Protein AF-F9ZLK9-F1 (afdb_monomer_lite)

Structure (mmCIF, N/CA/C/O backbone):
data_AF-F9ZLK9-F1
#
_entry.id   AF-F9ZLK9-F1
#
loop_
_atom_site.group_PDB
_atom_site.id
_atom_site.type_symbol
_atom_site.label_atom_id
_atom_site.label_alt_id
_atom_site.label_comp_id
_atom_site.label_asym_id
_atom_site.label_entity_id
_atom_site.label_seq_id
_atom_site.pdbx_PDB_ins_code
_atom_site.Cartn_x
_atom_site.Cartn_y
_atom_site.Cartn_z
_atom_site.occupancy
_atom_site.B_iso_or_equiv
_atom_site.auth_seq_id
_atom_site.auth_comp_id
_atom_site.auth_asym_id
_atom_site.auth_atom_id
_atom_site.pdbx_PDB_model_num
ATOM 1 N N . MET A 1 1 ? 20.639 -7.901 40.598 1.00 41.00 1 MET A N 1
ATOM 2 C CA . MET A 1 1 ? 19.793 -6.908 39.894 1.00 41.00 1 MET A CA 1
ATOM 3 C C . MET A 1 1 ? 19.375 -7.493 38.551 1.00 41.00 1 MET A C 1
ATOM 5 O O . MET A 1 1 ? 20.207 -7.585 37.658 1.00 41.00 1 MET A O 1
ATOM 9 N N . GLN A 1 2 ? 18.136 -7.972 38.411 1.00 50.81 2 GLN A N 1
ATOM 10 C CA . GLN A 1 2 ? 17.629 -8.428 37.111 1.00 50.81 2 GLN A CA 1
ATOM 11 C C . GLN A 1 2 ? 17.274 -7.205 36.257 1.00 50.81 2 GLN A C 1
ATOM 13 O O . GLN A 1 2 ? 16.441 -6.392 36.651 1.00 50.81 2 GLN A O 1
ATOM 18 N N . LYS A 1 3 ? 17.913 -7.065 35.091 1.00 54.50 3 LYS A N 1
ATOM 19 C CA . LYS A 1 3 ? 17.485 -6.111 34.062 1.00 54.50 3 LYS A CA 1
ATOM 20 C C . LYS A 1 3 ? 16.171 -6.623 33.472 1.00 54.50 3 LYS A C 1
ATOM 22 O O . LYS A 1 3 ? 16.172 -7.587 32.711 1.00 54.50 3 LYS A O 1
ATOM 27 N N . SER A 1 4 ? 15.056 -5.991 33.818 1.00 54.16 4 SER A N 1
ATOM 28 C CA . SER A 1 4 ? 13.786 -6.215 33.135 1.00 54.16 4 SER A CA 1
ATOM 29 C C . SER A 1 4 ? 13.910 -5.721 31.690 1.00 54.16 4 SER A C 1
ATOM 31 O O . SER A 1 4 ? 14.032 -4.528 31.414 1.00 54.16 4 SER A O 1
ATOM 33 N N . SER A 1 5 ? 13.934 -6.659 30.745 1.00 64.69 5 SER A N 1
ATOM 34 C CA . SER A 1 5 ? 13.842 -6.349 29.319 1.00 64.69 5 SER A CA 1
ATOM 35 C C . SER A 1 5 ? 12.472 -5.723 29.043 1.00 64.69 5 SER A C 1
ATOM 37 O O . SER A 1 5 ? 11.440 -6.357 29.274 1.00 64.69 5 SER A O 1
ATOM 39 N N . LYS A 1 6 ? 12.443 -4.461 28.594 1.00 73.75 6 LYS A N 1
ATOM 40 C CA . LYS A 1 6 ? 11.200 -3.800 28.173 1.00 73.75 6 LYS A CA 1
ATOM 41 C C . LYS A 1 6 ? 10.663 -4.537 26.944 1.00 73.75 6 LYS A C 1
ATOM 43 O O . LYS A 1 6 ? 11.305 -4.545 25.894 1.00 73.75 6 LYS A O 1
ATOM 48 N N . LYS A 1 7 ? 9.498 -5.177 27.081 1.00 81.81 7 LYS A N 1
ATOM 49 C CA . LYS A 1 7 ? 8.821 -5.861 25.970 1.00 81.81 7 LYS A CA 1
ATOM 50 C C . LYS A 1 7 ? 8.508 -4.854 24.859 1.00 81.81 7 LYS A C 1
ATOM 52 O O . LYS A 1 7 ? 8.087 -3.734 25.140 1.00 81.81 7 LYS A O 1
ATOM 57 N N . LYS A 1 8 ? 8.729 -5.256 23.604 1.00 89.69 8 LYS A N 1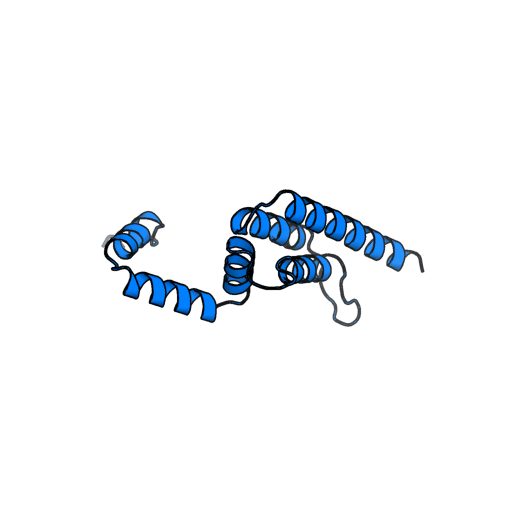
ATOM 58 C CA . LYS A 1 8 ? 8.382 -4.439 22.434 1.00 89.69 8 LYS A CA 1
ATOM 59 C C . LYS A 1 8 ? 6.856 -4.299 22.342 1.00 89.69 8 LYS A C 1
ATOM 61 O O . LYS A 1 8 ? 6.169 -5.289 22.604 1.00 89.69 8 LYS A O 1
ATOM 66 N N . PRO A 1 9 ? 6.336 -3.120 21.962 1.00 91.31 9 PRO A N 1
ATOM 67 C CA . PRO A 1 9 ? 4.903 -2.937 21.763 1.00 91.31 9 PRO A CA 1
ATOM 68 C C . PRO A 1 9 ? 4.388 -3.884 20.673 1.00 91.31 9 PRO A C 1
ATOM 70 O O . PRO A 1 9 ? 5.062 -4.106 19.664 1.00 91.31 9 PRO A O 1
ATOM 73 N N . THR A 1 10 ? 3.200 -4.451 20.884 1.00 94.69 10 THR A N 1
ATOM 74 C CA . THR A 1 10 ? 2.559 -5.390 19.952 1.00 94.69 10 THR A CA 1
ATOM 75 C C . THR A 1 10 ? 1.314 -4.786 19.300 1.00 94.69 10 THR A C 1
ATOM 77 O O . THR A 1 10 ? 0.765 -3.792 19.777 1.00 94.69 10 THR A O 1
ATOM 80 N N . TRP A 1 11 ? 0.814 -5.419 18.231 1.00 93.94 11 TRP A N 1
ATOM 81 C CA . TRP A 1 11 ? -0.478 -5.048 17.637 1.00 93.94 11 TRP A CA 1
ATOM 82 C C . TRP A 1 11 ? -1.622 -5.114 18.654 1.00 93.94 11 TRP A C 1
ATOM 84 O O . TRP A 1 11 ? -2.494 -4.253 18.649 1.00 93.94 11 TRP A O 1
ATOM 94 N N . THR A 1 12 ? -1.604 -6.096 19.560 1.00 95.44 12 THR A N 1
ATOM 95 C CA . THR A 1 12 ? -2.621 -6.228 20.609 1.00 95.44 12 THR A CA 1
ATOM 96 C C . THR A 1 12 ? -2.607 -5.035 21.560 1.00 95.44 12 THR A C 1
ATOM 98 O O . THR A 1 12 ? -3.675 -4.562 21.938 1.00 95.44 12 THR A O 1
ATOM 101 N N . ASP A 1 13 ? -1.427 -4.525 21.922 1.00 94.12 13 ASP A N 1
ATOM 102 C CA . ASP A 1 13 ? -1.316 -3.350 22.793 1.00 94.12 13 ASP A CA 1
ATOM 103 C C . ASP A 1 13 ? -1.863 -2.100 22.101 1.00 94.12 13 ASP A C 1
ATOM 105 O O . ASP A 1 13 ? -2.682 -1.389 22.677 1.00 94.12 13 ASP A O 1
ATOM 109 N N . LEU A 1 14 ? -1.495 -1.885 20.833 1.00 95.38 14 LEU A N 1
ATOM 110 C CA . LEU A 1 14 ? -2.021 -0.778 20.034 1.00 95.38 14 LEU A CA 1
ATOM 111 C C . LEU A 1 14 ? -3.540 -0.885 19.836 1.00 95.38 14 LEU A C 1
ATOM 113 O O . LEU A 1 14 ? -4.249 0.106 19.970 1.00 95.38 14 LEU A O 1
ATOM 117 N N . LYS A 1 15 ? -4.054 -2.088 19.557 1.00 96.00 15 LYS A N 1
ATOM 118 C CA . LYS A 1 15 ? -5.482 -2.327 19.324 1.00 96.00 15 LYS A CA 1
ATOM 119 C C . LYS A 1 15 ? -6.340 -1.931 20.526 1.00 96.00 15 LYS A C 1
ATOM 121 O O . LYS A 1 15 ? -7.438 -1.434 20.308 1.00 96.00 15 LYS A O 1
ATOM 126 N N . ARG A 1 16 ? -5.857 -2.127 21.763 1.00 95.75 16 ARG A N 1
ATOM 127 C CA . ARG A 1 16 ? -6.574 -1.664 22.967 1.00 95.75 16 ARG A CA 1
ATOM 128 C C . ARG A 1 16 ? -6.748 -0.146 22.938 1.00 95.75 16 ARG A C 1
ATOM 130 O O . ARG A 1 16 ? -7.873 0.319 23.001 1.00 95.75 16 ARG A O 1
ATOM 137 N N . HIS A 1 17 ? -5.667 0.599 22.705 1.00 94.50 17 HIS A N 1
ATOM 138 C CA . HIS A 1 17 ? -5.732 2.060 22.605 1.00 94.50 17 HIS A CA 1
ATOM 139 C C . HIS A 1 17 ? -6.630 2.547 21.463 1.00 94.50 17 HIS A C 1
ATOM 141 O O . HIS A 1 17 ? -7.342 3.528 21.627 1.00 94.50 17 HIS A O 1
ATOM 147 N N . LEU A 1 18 ? -6.614 1.869 20.310 1.00 95.94 18 LEU A N 1
ATOM 148 C CA . LEU A 1 18 ? -7.479 2.225 19.181 1.00 95.94 18 LEU A CA 1
ATOM 149 C C . LEU A 1 18 ? -8.964 1.954 19.459 1.00 95.94 18 LEU A C 1
ATOM 151 O O . LEU A 1 18 ? -9.806 2.662 18.918 1.00 95.94 18 LEU A O 1
ATOM 155 N N . ALA A 1 19 ? -9.284 0.937 20.264 1.00 95.94 19 ALA A N 1
ATOM 156 C CA . ALA A 1 19 ? -10.662 0.584 20.606 1.00 95.94 19 ALA A CA 1
ATOM 157 C C . ALA A 1 19 ? -11.323 1.597 21.555 1.00 95.94 19 ALA A C 1
ATOM 159 O O . ALA A 1 19 ? -12.547 1.686 21.570 1.00 95.94 19 ALA A O 1
ATOM 160 N N . ASP A 1 20 ? -10.522 2.355 22.306 1.00 95.25 20 ASP A N 1
ATOM 161 C CA . ASP A 1 20 ? -11.000 3.383 23.236 1.00 95.25 20 ASP A CA 1
ATOM 162 C C . ASP A 1 20 ? -11.288 4.732 22.544 1.00 95.25 20 ASP A C 1
ATOM 164 O O . ASP A 1 20 ? -11.863 5.631 23.158 1.00 95.25 20 ASP A O 1
ATOM 168 N N . LEU A 1 21 ? -10.878 4.904 21.279 1.00 96.50 21 LEU A N 1
ATOM 169 C CA . LEU A 1 21 ? -11.099 6.141 20.527 1.00 96.50 21 LEU A CA 1
ATOM 170 C C . LEU A 1 21 ? -12.544 6.243 20.033 1.00 96.50 21 LEU A C 1
ATOM 172 O O . LEU A 1 21 ? -13.111 5.288 19.501 1.00 96.50 21 LEU A O 1
ATOM 176 N N . ASP A 1 22 ? -13.107 7.445 20.125 1.00 96.19 22 ASP A N 1
ATOM 177 C CA . ASP A 1 22 ? -14.362 7.773 19.462 1.00 96.19 22 ASP A CA 1
ATOM 178 C C . ASP A 1 22 ? -14.169 7.982 17.947 1.00 96.19 22 ASP A C 1
ATOM 180 O O . ASP A 1 22 ? -13.050 8.066 17.425 1.00 96.19 22 ASP A O 1
ATOM 184 N N . GLY A 1 23 ? -15.283 8.048 17.213 1.00 97.31 23 GLY A N 1
ATOM 185 C CA . GLY A 1 23 ? -15.273 8.202 15.754 1.00 97.31 23 GLY A CA 1
ATOM 186 C C . GLY A 1 23 ? -14.438 9.397 15.263 1.00 97.31 23 GLY A C 1
ATOM 187 O O . GLY A 1 23 ? -13.577 9.202 14.401 1.00 97.31 23 GLY A O 1
ATOM 188 N N . PRO A 1 24 ? -14.637 10.616 15.805 1.00 98.19 24 PRO A N 1
ATOM 189 C CA . PRO A 1 24 ? -13.844 11.786 15.434 1.00 98.19 24 PRO A CA 1
ATOM 190 C C . PRO A 1 24 ? -12.344 11.631 15.709 1.00 98.19 24 PRO A C 1
ATOM 192 O O . PRO A 1 24 ? -11.536 11.964 14.840 1.00 98.19 24 PRO A O 1
ATOM 195 N N . SER A 1 25 ? -11.952 11.088 16.867 1.00 97.12 25 SER A N 1
ATOM 196 C CA . SER A 1 25 ? -10.532 10.890 17.192 1.00 97.12 25 SER A CA 1
ATOM 197 C C . SER A 1 25 ? -9.881 9.858 16.277 1.00 97.12 25 SER A C 1
ATOM 199 O O . SER A 1 25 ? -8.744 10.043 15.837 1.00 97.12 25 SER A O 1
ATOM 201 N N . LEU A 1 26 ? -10.605 8.787 15.936 1.00 97.56 26 LEU A N 1
ATOM 202 C CA . LEU A 1 26 ? -10.121 7.787 14.989 1.00 97.56 26 LEU A CA 1
ATOM 203 C C . LEU A 1 26 ? -9.967 8.374 13.578 1.00 97.56 26 LEU A C 1
ATOM 205 O O . LEU A 1 26 ? -8.969 8.101 12.909 1.00 97.56 26 LEU A O 1
ATOM 209 N N . LEU A 1 27 ? -10.906 9.216 13.136 1.00 97.88 27 LEU A N 1
ATOM 210 C CA . LEU A 1 27 ? -10.810 9.903 11.848 1.00 97.88 27 LEU A CA 1
ATOM 211 C C . LEU A 1 27 ? -9.611 10.861 11.805 1.00 97.88 27 LEU A C 1
ATOM 213 O O . LEU A 1 27 ? -8.850 10.837 10.838 1.00 97.88 27 LEU A O 1
ATOM 217 N N . ALA A 1 28 ? -9.393 11.642 12.866 1.00 97.81 28 ALA A N 1
ATOM 218 C CA . ALA A 1 28 ? -8.232 12.522 12.985 1.00 97.81 28 ALA A CA 1
ATOM 219 C C . ALA A 1 28 ? -6.911 11.731 12.953 1.00 97.81 28 ALA A C 1
ATOM 221 O O . ALA A 1 28 ? -5.952 12.137 12.295 1.00 97.81 28 ALA A O 1
ATOM 222 N N . LEU A 1 29 ? -6.858 10.560 13.599 1.00 97.94 29 LEU A N 1
ATOM 223 C CA . LEU A 1 29 ? -5.696 9.673 13.528 1.00 97.94 29 LEU A CA 1
ATOM 224 C C . LEU A 1 29 ? -5.454 9.161 12.100 1.00 97.94 29 LEU A C 1
ATOM 226 O O . LEU A 1 29 ? -4.318 9.195 11.629 1.00 97.94 29 LEU A O 1
ATOM 230 N N . ILE A 1 30 ? -6.500 8.720 11.395 1.00 97.44 30 ILE A N 1
ATOM 231 C CA . ILE A 1 30 ? -6.392 8.278 9.995 1.00 97.44 30 ILE A CA 1
ATOM 232 C C . ILE A 1 30 ? -5.910 9.428 9.102 1.00 97.44 30 ILE A C 1
ATOM 234 O O . ILE A 1 30 ? -5.039 9.212 8.260 1.00 97.44 30 ILE A O 1
ATOM 238 N N . GLN A 1 31 ? -6.404 10.650 9.312 1.00 98.00 31 GLN A N 1
ATOM 239 C CA . GLN A 1 31 ? -5.947 11.840 8.590 1.00 98.00 31 GLN A CA 1
ATOM 240 C C . GLN A 1 31 ? -4.460 12.126 8.841 1.00 98.00 31 GLN A C 1
ATOM 242 O O . GLN A 1 31 ? -3.713 12.379 7.896 1.00 98.00 31 GLN A O 1
ATOM 247 N N . ASN A 1 32 ? -4.005 12.032 10.091 1.00 98.00 32 ASN A N 1
ATOM 248 C CA . ASN A 1 32 ? -2.590 12.193 10.425 1.00 98.00 32 ASN A CA 1
ATOM 249 C C . ASN A 1 32 ? -1.726 11.114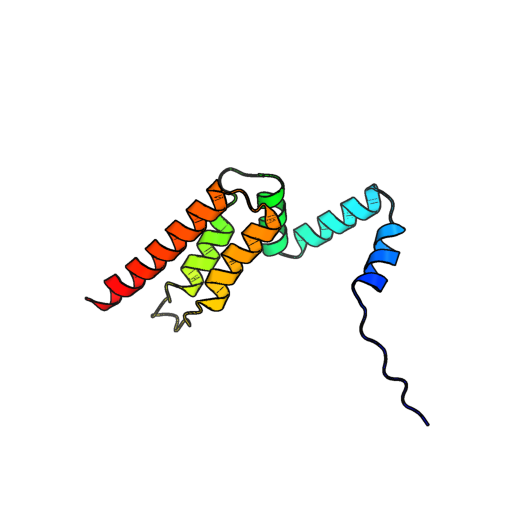 9.753 1.00 98.00 32 ASN A C 1
ATOM 251 O O . ASN A 1 32 ? -0.669 11.424 9.206 1.00 98.00 32 ASN A O 1
ATOM 255 N N . LEU A 1 33 ? -2.186 9.857 9.724 1.00 97.81 33 LEU A N 1
ATOM 256 C CA . LEU A 1 33 ? -1.496 8.772 9.018 1.00 97.81 33 LEU A CA 1
ATOM 257 C C . LEU A 1 33 ? -1.471 8.991 7.499 1.00 97.81 33 LEU A C 1
ATOM 259 O O . LEU A 1 33 ? -0.446 8.725 6.871 1.00 97.81 33 LEU A O 1
ATOM 263 N N . TYR A 1 34 ? -2.557 9.497 6.912 1.00 97.50 34 TYR A N 1
ATOM 264 C CA . TYR A 1 34 ? -2.627 9.877 5.499 1.00 97.50 34 TYR A CA 1
ATOM 265 C C . TYR A 1 34 ? -1.612 10.981 5.161 1.00 97.50 34 TYR A C 1
ATOM 267 O O . TYR A 1 34 ? -0.887 10.888 4.170 1.00 97.50 34 TYR A O 1
ATOM 275 N N . ALA A 1 35 ? -1.504 12.007 6.007 1.00 97.38 35 ALA A N 1
ATOM 276 C CA . ALA A 1 35 ? -0.547 13.095 5.816 1.00 97.38 35 ALA A CA 1
ATOM 277 C C . ALA A 1 35 ? 0.916 12.647 6.003 1.00 97.38 35 ALA A C 1
ATOM 279 O O . ALA A 1 35 ? 1.815 13.206 5.379 1.00 97.38 35 ALA A O 1
ATOM 280 N N . ALA A 1 36 ? 1.162 11.628 6.829 1.00 97.75 36 ALA A N 1
ATOM 281 C CA . ALA A 1 36 ? 2.509 11.200 7.196 1.00 97.75 36 ALA A CA 1
ATOM 282 C C . ALA A 1 36 ? 3.278 10.446 6.093 1.00 97.75 36 ALA A C 1
ATOM 284 O O . ALA A 1 36 ? 4.504 10.375 6.164 1.00 97.75 36 ALA A O 1
ATOM 285 N N . SER A 1 37 ? 2.606 9.840 5.105 1.00 96.12 37 SER A N 1
ATOM 286 C CA . SER A 1 37 ? 3.288 9.032 4.081 1.00 96.12 37 SER A CA 1
ATOM 287 C C . SER A 1 37 ? 2.514 8.932 2.771 1.00 96.12 37 SER A C 1
ATOM 289 O O . SER A 1 37 ? 1.327 8.613 2.772 1.00 96.12 37 SER A O 1
ATOM 291 N N . LYS A 1 38 ? 3.221 9.077 1.641 1.00 93.69 38 LYS A N 1
ATOM 292 C CA . LYS A 1 38 ? 2.671 8.823 0.298 1.00 93.69 38 LYS A CA 1
ATOM 293 C C . LYS A 1 38 ? 2.173 7.385 0.131 1.00 93.69 38 LYS A C 1
ATOM 295 O O . LYS A 1 38 ? 1.171 7.175 -0.542 1.00 93.69 38 LYS A O 1
ATOM 300 N N . ASP A 1 39 ? 2.804 6.417 0.793 1.00 92.62 39 ASP A N 1
ATOM 301 C CA . ASP A 1 39 ? 2.370 5.016 0.745 1.00 92.62 39 ASP A CA 1
ATOM 302 C C . ASP A 1 39 ? 0.999 4.838 1.414 1.00 92.62 39 ASP A C 1
ATOM 304 O O . ASP A 1 39 ? 0.160 4.079 0.929 1.00 92.62 39 ASP A O 1
ATOM 308 N N . ASN A 1 40 ? 0.737 5.577 2.500 1.00 96.31 40 ASN A N 1
ATOM 309 C CA . ASN A 1 40 ? -0.569 5.569 3.160 1.00 96.31 40 ASN A CA 1
ATOM 310 C C . ASN A 1 40 ? -1.634 6.234 2.280 1.00 96.31 40 ASN A C 1
ATOM 312 O O . ASN A 1 40 ? -2.764 5.750 2.231 1.00 96.31 40 ASN A O 1
ATOM 316 N N . GLN A 1 41 ? -1.274 7.306 1.563 1.00 95.81 41 GLN A N 1
ATOM 317 C CA . GLN A 1 41 ? -2.168 7.945 0.593 1.00 95.81 41 GLN A CA 1
ATOM 318 C C . GLN A 1 41 ? -2.533 6.971 -0.523 1.00 95.81 41 GLN A C 1
ATOM 320 O O . GLN A 1 41 ? -3.714 6.704 -0.714 1.00 95.81 41 GLN A O 1
ATOM 325 N N . ALA A 1 42 ? -1.536 6.360 -1.170 1.00 95.25 42 ALA A N 1
ATOM 326 C CA . ALA A 1 42 ? -1.746 5.374 -2.228 1.00 95.25 42 ALA A CA 1
ATOM 327 C C . ALA A 1 42 ? -2.606 4.194 -1.747 1.00 95.25 42 ALA A C 1
ATOM 329 O O . ALA A 1 42 ? -3.549 3.794 -2.428 1.00 95.25 42 ALA A O 1
ATOM 330 N N . PHE A 1 43 ? -2.344 3.682 -0.538 1.00 96.25 43 PHE A N 1
ATOM 331 C CA . PHE A 1 43 ? -3.144 2.615 0.063 1.00 96.25 43 PHE A CA 1
ATOM 332 C C . PHE A 1 43 ? -4.614 3.015 0.234 1.00 96.25 43 PHE A C 1
ATOM 334 O O . PHE A 1 43 ? -5.507 2.252 -0.137 1.00 96.25 43 PHE A O 1
ATOM 341 N N . LEU A 1 44 ? -4.879 4.193 0.806 1.00 96.50 44 LEU A N 1
ATOM 342 C CA . LEU A 1 44 ? -6.240 4.663 1.065 1.00 96.50 44 LEU A CA 1
ATOM 343 C C . LEU A 1 44 ? -6.966 5.037 -0.234 1.00 96.50 44 LEU A C 1
ATOM 345 O O . LEU A 1 44 ? -8.129 4.672 -0.398 1.00 96.50 44 LEU A O 1
ATOM 349 N N . HIS A 1 45 ? -6.281 5.683 -1.180 1.00 96.38 45 HIS A N 1
ATOM 350 C CA . HIS A 1 45 ? -6.814 5.985 -2.510 1.00 96.38 45 HIS A CA 1
ATOM 351 C C . HIS A 1 45 ? -7.205 4.709 -3.252 1.00 96.38 45 HIS A C 1
ATOM 353 O O . HIS A 1 45 ? -8.335 4.606 -3.716 1.00 96.38 45 HIS A O 1
ATOM 359 N N . ALA A 1 46 ? -6.343 3.690 -3.270 1.00 96.19 46 ALA A N 1
ATOM 360 C CA . ALA A 1 46 ? -6.670 2.403 -3.877 1.00 96.19 46 ALA A CA 1
ATOM 361 C C . ALA A 1 46 ? -7.826 1.694 -3.158 1.00 96.19 46 ALA A C 1
ATOM 363 O O . ALA A 1 46 ? -8.764 1.235 -3.813 1.00 96.19 46 ALA A O 1
ATOM 364 N N . ARG A 1 47 ? -7.798 1.630 -1.817 1.00 96.00 47 ARG A N 1
ATOM 365 C CA . ARG A 1 47 ? -8.845 0.986 -1.001 1.00 96.00 47 ARG A CA 1
ATOM 366 C C . ARG A 1 47 ? -10.232 1.544 -1.308 1.00 96.00 47 ARG A C 1
ATOM 368 O O . ARG A 1 47 ? -11.183 0.769 -1.412 1.00 96.00 47 ARG A O 1
ATOM 375 N N . PHE A 1 48 ? -10.340 2.863 -1.441 1.00 95.19 48 PHE A N 1
ATOM 376 C CA . PHE A 1 48 ? -11.611 3.560 -1.637 1.00 95.19 48 PHE A CA 1
ATOM 377 C C . PHE A 1 48 ? -11.868 3.992 -3.087 1.00 95.19 48 PHE A C 1
ATOM 379 O O . PHE A 1 48 ? -12.875 4.643 -3.338 1.00 95.19 48 PHE A O 1
ATOM 386 N N . ALA A 1 49 ? -11.010 3.592 -4.034 1.00 93.19 49 ALA A N 1
ATOM 387 C CA . ALA A 1 49 ? -11.078 3.988 -5.443 1.00 93.19 49 ALA A CA 1
ATOM 388 C C . ALA A 1 49 ? -11.189 5.517 -5.634 1.00 93.19 49 ALA A C 1
ATOM 390 O O . ALA A 1 49 ? -12.073 6.005 -6.333 1.00 93.19 49 ALA A O 1
ATOM 391 N N . LEU A 1 50 ? -10.310 6.270 -4.966 1.00 93.19 50 LEU A N 1
ATOM 392 C CA . LEU A 1 50 ? -10.260 7.732 -5.036 1.00 93.19 50 LEU A CA 1
ATOM 393 C C . LEU A 1 50 ? -9.221 8.180 -6.068 1.00 93.19 50 LEU A C 1
ATOM 395 O O . LEU A 1 50 ? -8.037 7.898 -5.900 1.00 93.19 50 LEU A O 1
ATOM 399 N N . GLY A 1 51 ? -9.660 8.931 -7.078 1.00 87.00 51 GLY A N 1
ATOM 400 C CA . GLY A 1 51 ? -8.813 9.432 -8.164 1.00 87.00 51 GLY A CA 1
ATOM 401 C C . GLY A 1 51 ? -9.008 8.671 -9.475 1.00 87.00 51 GLY A C 1
ATOM 402 O O . GLY A 1 51 ? -9.684 7.645 -9.516 1.00 87.00 51 GLY A O 1
ATOM 403 N N . GLU A 1 52 ? -8.437 9.210 -10.550 1.00 85.56 52 GLU A N 1
ATOM 404 C CA . GLU A 1 52 ? -8.590 8.666 -11.907 1.00 85.56 52 GLU A CA 1
ATOM 405 C C . GLU A 1 52 ? -7.733 7.413 -12.132 1.00 85.56 52 GLU A C 1
ATOM 407 O O . GLU A 1 52 ? -8.225 6.434 -12.688 1.00 85.56 52 GLU A O 1
ATOM 412 N N . ASP A 1 53 ? -6.490 7.404 -11.634 1.00 91.50 53 ASP A N 1
ATOM 413 C CA . ASP A 1 53 ? -5.603 6.237 -11.685 1.00 91.50 53 ASP A CA 1
ATOM 414 C C . ASP A 1 53 ? -5.030 5.905 -10.299 1.00 91.50 53 ASP A C 1
ATOM 416 O O . ASP A 1 53 ? -4.037 6.467 -9.833 1.00 91.50 53 ASP A O 1
ATOM 420 N N . VAL A 1 54 ? -5.672 4.950 -9.627 1.00 94.00 54 VAL A N 1
ATOM 421 C CA . VAL A 1 54 ? -5.233 4.449 -8.315 1.00 94.00 54 VAL A CA 1
ATOM 422 C C . VAL A 1 54 ? -4.072 3.450 -8.395 1.00 94.00 54 VAL A C 1
ATOM 424 O O . VAL A 1 54 ? -3.530 3.059 -7.359 1.00 94.00 54 VAL A O 1
ATOM 427 N N . LEU A 1 55 ? -3.706 2.992 -9.597 1.00 96.25 55 LEU A N 1
ATOM 428 C CA . LEU A 1 55 ? -2.630 2.026 -9.824 1.00 96.25 55 LEU A CA 1
ATOM 429 C C . LEU A 1 55 ? -1.294 2.713 -10.092 1.00 96.25 55 LEU A C 1
ATOM 431 O O . LEU A 1 55 ? -0.250 2.126 -9.802 1.00 96.25 55 LEU A O 1
ATOM 435 N N . GLU A 1 56 ? -1.319 3.951 -10.580 1.00 96.06 56 GLU A N 1
ATOM 436 C CA . GLU A 1 56 ? -0.132 4.716 -10.959 1.00 96.06 56 GLU A CA 1
ATOM 437 C C . GLU A 1 56 ? 0.970 4.770 -9.881 1.00 96.06 56 GLU A C 1
ATOM 439 O O . GLU A 1 56 ? 2.136 4.507 -10.202 1.00 96.06 56 GLU A O 1
ATOM 444 N N . PRO A 1 57 ? 0.669 4.978 -8.579 1.00 95.94 57 PRO A N 1
ATOM 445 C CA . PRO A 1 57 ? 1.704 4.938 -7.545 1.00 95.94 57 PRO A CA 1
ATOM 446 C C . PRO A 1 57 ? 2.416 3.579 -7.460 1.00 95.94 57 PRO A C 1
ATOM 448 O O . PRO A 1 57 ? 3.623 3.511 -7.223 1.00 95.94 57 PRO A O 1
ATOM 451 N N . TYR A 1 58 ? 1.689 2.483 -7.685 1.00 96.69 58 TYR A N 1
ATOM 452 C CA . TYR A 1 58 ? 2.245 1.131 -7.666 1.00 96.69 58 TYR A CA 1
ATOM 453 C C . TYR A 1 58 ? 3.040 0.833 -8.939 1.00 96.69 58 TYR A C 1
ATOM 455 O O . TYR A 1 58 ? 4.137 0.277 -8.840 1.00 96.69 58 TYR A O 1
ATOM 463 N N . LYS A 1 59 ? 2.541 1.250 -10.112 1.00 96.81 59 LYS A N 1
ATOM 464 C CA . LYS A 1 59 ? 3.263 1.169 -11.394 1.00 96.81 59 LYS A CA 1
ATOM 465 C C . LYS A 1 59 ? 4.590 1.925 -11.327 1.00 96.81 59 LYS A C 1
ATOM 467 O O . LYS A 1 59 ? 5.628 1.364 -11.666 1.00 96.81 59 LYS A O 1
ATOM 472 N N . THR A 1 60 ? 4.594 3.130 -10.756 1.00 94.94 60 THR A N 1
ATOM 473 C CA . THR A 1 60 ? 5.815 3.920 -10.530 1.00 94.94 60 THR A CA 1
ATOM 474 C C . THR A 1 60 ? 6.850 3.154 -9.697 1.00 94.94 60 THR A C 1
ATOM 476 O O . THR A 1 60 ? 8.028 3.113 -10.058 1.00 94.94 60 THR A O 1
ATOM 479 N N . ILE A 1 61 ? 6.438 2.506 -8.597 1.00 94.06 61 ILE A N 1
ATOM 480 C CA . ILE A 1 61 ? 7.346 1.702 -7.758 1.00 94.06 61 ILE A CA 1
ATOM 481 C C . ILE A 1 61 ? 7.865 0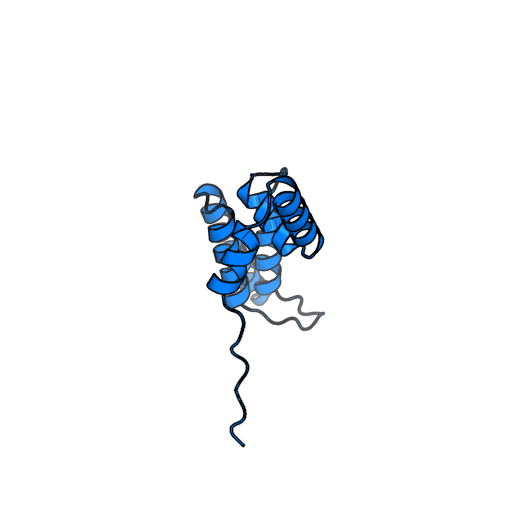.481 -8.527 1.00 94.06 61 ILE A C 1
ATOM 483 O O . ILE A 1 61 ? 9.053 0.168 -8.435 1.00 94.06 61 ILE A O 1
ATOM 487 N N . ILE A 1 62 ? 7.005 -0.204 -9.284 1.00 94.75 62 ILE A N 1
ATOM 488 C CA . ILE A 1 62 ? 7.401 -1.348 -10.115 1.00 94.75 62 ILE A CA 1
ATOM 489 C C . ILE A 1 62 ? 8.461 -0.918 -11.128 1.00 94.75 62 ILE A C 1
ATOM 491 O O . ILE A 1 62 ? 9.563 -1.465 -11.114 1.00 94.75 62 ILE A O 1
ATOM 495 N N . HIS A 1 63 ? 8.159 0.096 -11.941 1.00 92.50 63 HIS A N 1
ATOM 496 C CA . HIS A 1 63 ? 9.062 0.609 -12.965 1.00 92.50 63 HIS A CA 1
ATOM 497 C C . HIS A 1 63 ? 10.404 1.013 -12.354 1.00 92.50 63 HIS A C 1
ATOM 499 O O . HIS A 1 63 ? 11.455 0.595 -12.821 1.00 92.50 63 HIS A O 1
ATOM 505 N N . ARG A 1 64 ? 10.375 1.746 -11.236 1.00 91.25 64 ARG A N 1
ATOM 506 C CA . ARG A 1 64 ? 11.575 2.195 -10.526 1.00 91.25 64 ARG A CA 1
ATOM 507 C C . ARG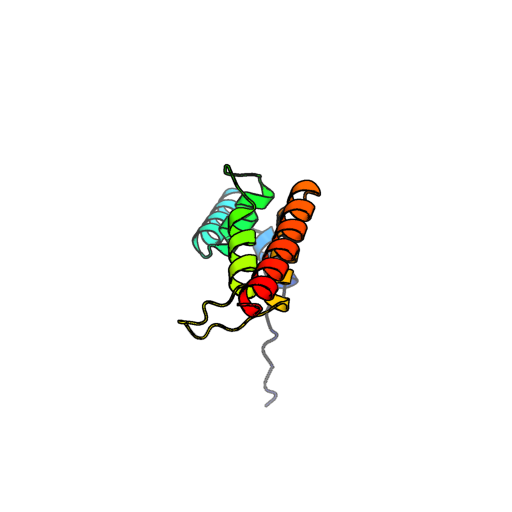 A 1 64 ? 12.530 1.064 -10.136 1.00 91.25 64 ARG A C 1
ATOM 509 O O . ARG A 1 64 ? 13.739 1.269 -10.132 1.00 91.25 64 ARG A O 1
ATOM 516 N N . TRP A 1 65 ? 12.000 -0.082 -9.717 1.00 91.75 65 TRP A N 1
ATOM 517 C CA . TRP A 1 65 ? 12.814 -1.198 -9.230 1.00 91.75 65 TRP A CA 1
ATOM 518 C C . TRP A 1 65 ? 13.121 -2.246 -10.299 1.00 91.75 65 TRP A C 1
ATOM 520 O O . TRP A 1 65 ? 13.926 -3.138 -10.030 1.00 91.75 65 TRP A O 1
ATOM 530 N N . VAL A 1 66 ? 12.492 -2.162 -11.473 1.00 88.88 66 VAL A N 1
ATOM 531 C CA . VAL A 1 66 ? 12.745 -3.048 -12.618 1.00 88.88 66 VAL A CA 1
ATOM 532 C C . VAL A 1 66 ? 13.636 -2.368 -13.658 1.00 88.88 66 VAL A C 1
ATOM 534 O O . VAL A 1 66 ? 14.557 -3.007 -14.150 1.00 88.88 66 VAL A O 1
ATOM 537 N N . CYS A 1 67 ? 13.419 -1.084 -13.937 1.00 81.75 67 CYS A N 1
ATOM 538 C CA . CYS A 1 67 ? 14.174 -0.294 -14.904 1.00 81.75 67 CYS A CA 1
ATOM 539 C C . CYS A 1 67 ? 15.166 0.620 -14.162 1.00 81.75 67 CYS A C 1
ATOM 541 O O . CYS A 1 67 ? 14.758 1.669 -13.648 1.00 81.75 67 CYS A O 1
ATOM 543 N N . PRO A 1 68 ? 16.453 0.247 -14.056 1.00 75.75 68 PRO A N 1
ATOM 544 C CA . PRO A 1 68 ? 17.435 1.082 -13.386 1.00 75.75 68 PRO A CA 1
ATOM 545 C C . PRO A 1 68 ? 17.778 2.288 -14.262 1.00 75.75 68 PRO A C 1
ATOM 547 O O . PRO A 1 68 ? 18.032 2.164 -15.459 1.00 75.75 68 PRO A O 1
ATOM 550 N N . ASP A 1 69 ? 17.858 3.467 -13.656 1.00 75.38 69 ASP A N 1
ATOM 551 C CA . ASP A 1 69 ? 18.541 4.591 -14.290 1.00 75.38 69 ASP A CA 1
ATOM 552 C C . ASP A 1 69 ? 20.054 4.354 -14.165 1.00 75.38 69 ASP A C 1
ATOM 554 O O . ASP A 1 69 ? 20.648 4.563 -13.098 1.00 75.38 69 ASP A O 1
ATOM 558 N N . VAL A 1 70 ? 20.652 3.863 -15.254 1.00 66.69 70 VAL A N 1
ATOM 559 C CA . VAL A 1 70 ? 22.076 3.501 -15.345 1.00 66.69 70 VAL A CA 1
ATOM 560 C C . VAL A 1 70 ? 22.970 4.709 -15.050 1.00 66.69 70 VAL A C 1
ATOM 562 O O . VAL A 1 70 ? 23.984 4.575 -14.369 1.00 66.69 70 VAL A O 1
ATOM 565 N N . LEU A 1 71 ? 22.552 5.912 -15.459 1.00 65.19 71 LEU A N 1
ATOM 566 C CA . LEU A 1 71 ? 23.293 7.155 -15.215 1.00 65.19 71 LEU A CA 1
ATOM 567 C C . LEU A 1 71 ? 23.301 7.546 -13.734 1.00 65.19 71 LEU A C 1
ATOM 569 O O . LEU A 1 71 ? 24.190 8.264 -13.280 1.00 65.19 71 LEU A O 1
ATOM 573 N N . ARG A 1 72 ? 22.317 7.070 -12.966 1.00 72.69 72 ARG A N 1
ATOM 574 C CA . ARG A 1 72 ? 22.199 7.313 -11.522 1.00 72.69 72 ARG A CA 1
ATOM 575 C C . ARG A 1 72 ? 22.620 6.115 -10.668 1.00 72.69 72 ARG A C 1
ATOM 577 O O . ARG A 1 72 ? 22.326 6.124 -9.472 1.00 72.69 72 ARG A O 1
ATOM 584 N N . ASN A 1 73 ? 23.278 5.111 -11.258 1.00 73.38 73 ASN A N 1
ATOM 585 C CA . ASN A 1 73 ? 23.810 3.922 -10.583 1.00 73.38 73 ASN A CA 1
ATOM 586 C C . ASN A 1 73 ? 22.781 3.238 -9.660 1.00 73.38 73 ASN A C 1
ATOM 588 O O . ASN A 1 73 ? 23.042 2.979 -8.483 1.00 73.38 73 ASN A O 1
ATOM 592 N N . GLN A 1 74 ? 21.567 3.036 -10.174 1.00 80.25 74 GLN A N 1
ATOM 593 C CA . GLN A 1 74 ? 20.452 2.507 -9.392 1.00 80.25 74 GLN A CA 1
ATOM 594 C C . GLN A 1 74 ? 20.384 0.989 -9.433 1.00 80.25 74 GLN A C 1
ATOM 596 O O . GLN A 1 74 ? 20.459 0.386 -10.500 1.00 80.25 74 GLN A O 1
ATOM 601 N N . ASP A 1 75 ? 20.142 0.389 -8.269 1.00 82.56 75 ASP A N 1
ATOM 602 C CA . ASP A 1 75 ? 19.962 -1.052 -8.156 1.00 82.56 75 ASP A CA 1
ATOM 603 C C . ASP A 1 75 ? 18.581 -1.506 -8.643 1.00 82.56 75 ASP A C 1
ATOM 605 O O . ASP A 1 75 ? 17.549 -0.898 -8.337 1.00 82.56 75 ASP A O 1
ATOM 609 N N . ILE A 1 76 ? 18.561 -2.666 -9.297 1.00 86.81 76 ILE A N 1
ATOM 610 C CA . ILE A 1 76 ? 17.343 -3.424 -9.588 1.00 86.81 76 ILE A CA 1
ATOM 611 C C . ILE A 1 76 ? 16.931 -4.210 -8.336 1.00 86.81 76 ILE A C 1
ATOM 613 O O . ILE A 1 76 ? 17.758 -4.817 -7.654 1.00 86.81 76 ILE A O 1
ATOM 617 N N . SER A 1 77 ? 15.632 -4.258 -8.030 1.00 91.81 77 SER A N 1
ATOM 618 C CA . SER A 1 77 ? 15.110 -5.085 -6.938 1.00 91.81 77 SER A CA 1
ATOM 619 C C . SER A 1 77 ? 13.748 -5.696 -7.254 1.00 91.81 77 SER A C 1
ATOM 621 O O . SER A 1 77 ? 12.690 -5.132 -6.965 1.00 91.81 77 SER A O 1
ATOM 623 N N . VAL A 1 78 ? 13.770 -6.940 -7.737 1.00 91.62 78 VAL A N 1
ATOM 624 C CA . VAL A 1 78 ? 12.557 -7.739 -7.985 1.00 91.62 78 VAL A CA 1
ATOM 625 C C . VAL A 1 78 ? 11.691 -7.871 -6.729 1.00 91.62 78 VAL A C 1
ATOM 627 O O . VAL A 1 78 ? 10.465 -7.830 -6.811 1.00 91.62 78 VAL A O 1
ATOM 630 N N . VAL A 1 79 ? 12.313 -7.993 -5.552 1.00 94.31 79 VAL A N 1
ATOM 631 C CA . VAL A 1 79 ? 11.593 -8.094 -4.273 1.00 94.31 79 VAL A CA 1
ATOM 632 C C . VAL A 1 79 ? 10.765 -6.836 -4.014 1.00 94.31 79 VAL A C 1
ATOM 634 O O . VAL A 1 79 ? 9.603 -6.943 -3.627 1.00 94.31 79 VAL A O 1
ATOM 637 N N . LYS A 1 80 ? 11.326 -5.646 -4.260 1.00 93.56 80 LYS A N 1
ATOM 638 C CA . LYS A 1 80 ? 10.617 -4.377 -4.050 1.00 93.56 80 LYS A CA 1
ATOM 639 C C . LYS A 1 80 ? 9.540 -4.134 -5.107 1.00 93.56 80 LYS A C 1
ATOM 641 O O . LYS A 1 80 ? 8.454 -3.691 -4.747 1.00 93.56 80 LYS A O 1
ATOM 646 N N . ALA A 1 81 ? 9.777 -4.521 -6.361 1.00 94.44 81 ALA A N 1
ATOM 647 C CA . ALA A 1 81 ? 8.749 -4.480 -7.403 1.00 94.44 81 ALA A CA 1
ATOM 648 C C . ALA A 1 81 ? 7.550 -5.387 -7.057 1.00 94.44 81 ALA A C 1
ATOM 650 O O . ALA A 1 81 ? 6.409 -4.932 -7.004 1.00 94.44 81 ALA A O 1
ATOM 651 N N . LYS A 1 82 ? 7.796 -6.656 -6.697 1.00 95.75 82 LYS A N 1
ATOM 652 C CA . LYS A 1 82 ? 6.737 -7.594 -6.272 1.00 95.75 82 LYS A CA 1
ATOM 653 C C . LYS A 1 82 ? 6.038 -7.161 -4.980 1.00 95.75 82 LYS A C 1
ATOM 655 O O . LYS A 1 82 ? 4.859 -7.471 -4.774 1.00 95.75 82 LYS A O 1
ATOM 660 N N . LYS A 1 83 ? 6.742 -6.434 -4.105 1.00 95.94 83 LYS A N 1
ATOM 661 C CA . LYS A 1 83 ? 6.143 -5.845 -2.905 1.00 95.94 83 LYS A CA 1
ATOM 662 C C . LYS A 1 83 ? 5.051 -4.838 -3.269 1.00 95.94 83 LYS A C 1
ATOM 664 O O . LYS A 1 83 ? 3.995 -4.909 -2.654 1.00 95.94 83 LYS A O 1
ATOM 669 N N . ALA A 1 84 ? 5.244 -3.993 -4.284 1.00 96.25 84 ALA A N 1
ATOM 670 C CA . ALA A 1 84 ? 4.220 -3.036 -4.718 1.00 96.25 84 ALA A CA 1
ATOM 671 C C . ALA A 1 84 ? 2.903 -3.733 -5.109 1.00 96.25 84 ALA A C 1
ATOM 673 O O . ALA A 1 84 ? 1.830 -3.336 -4.659 1.00 96.25 84 ALA A O 1
ATOM 674 N N . ILE A 1 85 ? 2.985 -4.847 -5.842 1.00 96.88 85 ILE A N 1
ATOM 675 C CA . ILE A 1 85 ? 1.817 -5.669 -6.209 1.00 96.88 85 ILE A CA 1
ATOM 676 C C . ILE A 1 85 ? 1.150 -6.258 -4.956 1.00 96.88 85 ILE A C 1
ATOM 678 O O . ILE A 1 85 ? -0.073 -6.235 -4.799 1.00 96.88 85 ILE A O 1
ATOM 682 N N . SER A 1 86 ? 1.960 -6.760 -4.020 1.00 97.50 86 SER A N 1
ATOM 683 C CA . SER A 1 86 ? 1.472 -7.310 -2.749 1.00 97.50 86 SER A CA 1
ATOM 684 C C . SER A 1 86 ? 0.824 -6.247 -1.855 1.00 97.50 86 SER A C 1
ATOM 686 O O . SER A 1 86 ? -0.121 -6.549 -1.127 1.00 97.50 86 SER A O 1
ATOM 688 N N . ASP A 1 87 ? 1.319 -5.012 -1.892 1.00 96.62 87 ASP A N 1
ATOM 689 C CA . ASP A 1 87 ? 0.757 -3.887 -1.152 1.00 96.62 87 ASP A CA 1
ATOM 690 C C . ASP A 1 87 ? -0.577 -3.445 -1.767 1.00 96.62 87 ASP A C 1
ATOM 692 O O . ASP A 1 87 ? -1.546 -3.286 -1.023 1.00 96.62 87 ASP A O 1
ATOM 696 N N . TYR A 1 88 ? -0.688 -3.367 -3.101 1.00 97.44 88 TYR A N 1
ATOM 697 C CA . TYR A 1 88 ? -1.974 -3.132 -3.771 1.00 97.44 88 TYR A CA 1
ATOM 698 C C . TYR A 1 88 ? -3.000 -4.223 -3.435 1.00 97.44 88 TYR A C 1
ATOM 700 O O . TYR A 1 88 ? -4.164 -3.928 -3.150 1.00 97.44 88 TYR A O 1
ATOM 708 N N . LYS A 1 89 ? -2.568 -5.492 -3.378 1.00 97.38 89 LYS A N 1
ATOM 709 C CA . LYS A 1 89 ? -3.431 -6.609 -2.964 1.00 97.38 89 LYS A CA 1
ATOM 710 C C . LYS A 1 89 ? -4.037 -6.398 -1.572 1.00 97.38 89 LYS A C 1
ATOM 712 O O . LYS A 1 89 ? -5.187 -6.759 -1.349 1.00 97.38 89 LYS A O 1
ATOM 717 N N . LYS A 1 90 ? -3.281 -5.818 -0.634 1.00 96.69 90 LYS A N 1
ATOM 718 C CA . LYS A 1 90 ? -3.764 -5.483 0.722 1.00 96.69 90 LYS A CA 1
ATOM 719 C C . L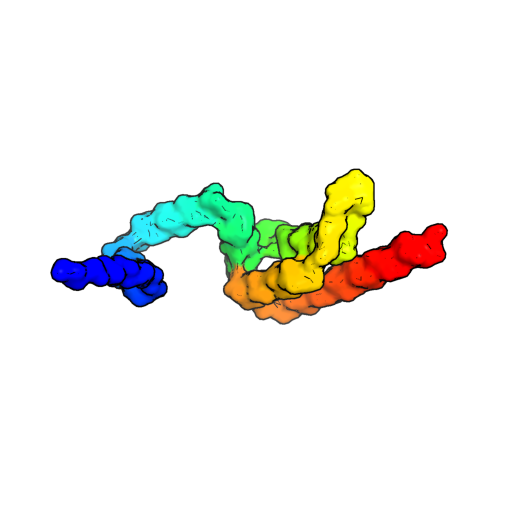YS A 1 90 ? -4.631 -4.220 0.739 1.00 96.69 90 LYS A C 1
ATOM 721 O O . LYS A 1 90 ? -5.518 -4.093 1.590 1.00 96.69 90 LYS A O 1
ATOM 726 N N . ALA A 1 91 ? -4.344 -3.282 -0.162 1.00 95.62 91 ALA A N 1
ATOM 727 C CA . ALA A 1 91 ? -5.067 -2.027 -0.295 1.00 95.62 91 ALA A CA 1
ATOM 728 C C . ALA A 1 91 ? -6.461 -2.246 -0.877 1.00 95.62 91 ALA A C 1
ATOM 730 O O . ALA A 1 91 ? -7.432 -1.936 -0.211 1.00 95.62 91 ALA A O 1
ATOM 731 N N . ALA A 1 92 ? -6.587 -2.829 -2.062 1.00 94.50 92 ALA A N 1
ATOM 732 C CA . ALA A 1 92 ? -7.884 -3.055 -2.701 1.00 94.50 92 ALA A CA 1
ATOM 733 C C . ALA A 1 92 ? -8.052 -4.499 -3.166 1.00 94.50 92 ALA A C 1
ATOM 735 O O . ALA A 1 92 ? -9.126 -5.071 -3.004 1.00 94.50 92 ALA A O 1
ATOM 736 N N . GLY A 1 93 ? -6.993 -5.084 -3.738 1.00 91.94 93 GLY A N 1
ATOM 737 C CA . GLY A 1 93 ? -7.007 -6.464 -4.222 1.00 91.94 93 GLY A CA 1
ATOM 738 C C . GLY A 1 93 ? -8.056 -6.749 -5.294 1.00 91.94 93 GLY A C 1
ATOM 739 O O . GLY A 1 93 ? -8.451 -7.904 -5.440 1.00 91.94 93 GLY A O 1
ATOM 740 N N . ARG A 1 94 ? -8.507 -5.724 -6.033 1.00 94.19 94 ARG A N 1
ATOM 741 C CA . ARG A 1 94 ? -9.458 -5.909 -7.133 1.00 94.19 94 ARG A CA 1
ATOM 742 C C . ARG A 1 94 ? -8.793 -6.721 -8.250 1.00 94.19 94 ARG A C 1
ATOM 744 O O . ARG A 1 94 ? -7.639 -6.419 -8.578 1.00 94.19 94 ARG A O 1
ATOM 751 N N . PRO A 1 95 ? -9.470 -7.735 -8.816 1.00 96.00 95 PRO A N 1
ATOM 752 C CA . PRO A 1 95 ? -8.881 -8.600 -9.835 1.00 96.00 95 PRO A CA 1
ATOM 753 C C . PRO A 1 95 ? -8.326 -7.831 -11.037 1.00 96.00 95 PRO A C 1
ATOM 755 O O . PRO A 1 95 ? -7.224 -8.131 -11.487 1.00 96.00 95 PRO A O 1
ATOM 758 N N . GLU A 1 96 ? -9.038 -6.803 -11.498 1.00 94.44 96 GLU A N 1
ATOM 759 C CA . GLU A 1 96 ? -8.677 -6.004 -12.672 1.00 94.44 96 GLU A CA 1
ATOM 760 C C . GLU A 1 96 ? -7.377 -5.234 -12.427 1.00 94.44 96 GLU A C 1
ATOM 762 O O . GLU A 1 96 ? -6.449 -5.295 -13.228 1.00 94.44 96 GLU A O 1
ATOM 767 N N . GLY A 1 97 ? -7.260 -4.579 -11.268 1.00 95.81 97 GLY A N 1
ATOM 768 C CA . GLY A 1 97 ? -6.045 -3.849 -10.914 1.00 95.81 97 GLY A CA 1
ATOM 769 C C . GLY A 1 97 ? -4.855 -4.763 -10.623 1.00 95.81 97 GLY A C 1
ATOM 770 O O . GLY A 1 97 ? -3.718 -4.410 -10.924 1.00 95.81 97 GLY A O 1
ATOM 771 N N . LEU A 1 98 ? -5.090 -5.963 -10.081 1.00 97.50 98 LEU A N 1
ATOM 772 C CA . LEU A 1 98 ? -4.028 -6.959 -9.924 1.00 97.50 98 LEU A CA 1
ATOM 773 C C . LEU A 1 98 ? -3.526 -7.459 -11.280 1.00 97.50 98 LEU A C 1
ATOM 775 O O . LEU A 1 98 ? -2.315 -7.592 -11.451 1.00 97.50 98 LEU A O 1
ATOM 779 N N . ALA A 1 99 ? -4.432 -7.726 -12.222 1.00 97.56 99 ALA A N 1
ATOM 780 C CA . ALA A 1 99 ? -4.072 -8.138 -13.573 1.00 97.56 99 ALA A CA 1
ATOM 781 C C . ALA A 1 99 ? -3.250 -7.049 -14.275 1.00 97.56 99 ALA A C 1
ATOM 783 O O . ALA A 1 99 ? -2.154 -7.336 -14.749 1.00 97.56 99 ALA A O 1
ATOM 784 N N . GLU A 1 100 ? -3.716 -5.801 -14.234 1.00 97.44 100 GLU A N 1
ATOM 785 C CA . GLU A 1 100 ? -3.018 -4.638 -14.791 1.00 97.44 100 GLU A CA 1
ATOM 786 C C . GLU A 1 100 ? -1.594 -4.487 -14.225 1.00 97.44 100 GLU A C 1
ATOM 788 O O . GLU A 1 100 ? -0.629 -4.356 -14.975 1.00 97.44 100 GLU A O 1
ATOM 793 N N . LEU A 1 101 ? -1.418 -4.570 -12.899 1.00 97.50 101 LEU A N 1
ATOM 794 C CA . LEU A 1 101 ? -0.090 -4.461 -12.278 1.00 97.50 101 LEU A CA 1
ATOM 795 C C . LEU A 1 101 ? 0.839 -5.629 -12.637 1.00 97.50 101 LEU A C 1
ATOM 797 O O . LEU A 1 101 ? 2.052 -5.440 -12.736 1.00 97.50 101 LEU A O 1
ATOM 801 N N . MET A 1 102 ? 0.294 -6.834 -12.819 1.00 97.06 102 MET A N 1
ATOM 802 C CA . MET A 1 102 ? 1.071 -7.999 -13.248 1.00 97.06 102 MET A CA 1
ATOM 803 C C . MET A 1 102 ? 1.515 -7.875 -14.709 1.00 97.06 102 MET A C 1
ATOM 805 O O . MET A 1 102 ? 2.670 -8.176 -15.006 1.00 97.06 102 MET A O 1
ATOM 809 N N . VAL A 1 103 ? 0.632 -7.409 -15.599 1.00 97.75 103 VAL A N 1
ATOM 810 C CA . VAL A 1 103 ? 0.962 -7.126 -17.005 1.00 97.75 103 VAL A CA 1
ATOM 811 C C . VAL A 1 103 ? 2.047 -6.055 -17.077 1.00 97.75 103 VAL A C 1
ATOM 813 O O . VAL A 1 103 ? 3.110 -6.310 -17.640 1.00 97.75 103 VAL A O 1
ATOM 816 N N . PHE A 1 104 ? 1.851 -4.930 -16.386 1.00 97.12 104 PHE A N 1
ATOM 817 C CA . PHE A 1 104 ? 2.820 -3.837 -16.341 1.00 97.12 104 PHE A CA 1
ATOM 818 C C . PHE A 1 104 ? 4.197 -4.280 -15.816 1.00 97.12 104 PHE A C 1
ATOM 820 O O . PHE A 1 104 ? 5.240 -3.848 -16.311 1.00 97.12 104 PHE A O 1
ATOM 827 N N . TYR A 1 105 ? 4.231 -5.168 -14.816 1.00 95.75 105 TYR A N 1
ATOM 828 C CA . TYR A 1 105 ? 5.479 -5.754 -14.322 1.00 95.75 105 TYR A CA 1
ATOM 829 C C . TYR A 1 105 ? 6.202 -6.573 -15.401 1.00 95.75 105 TYR A C 1
ATOM 831 O O . TYR A 1 105 ? 7.407 -6.398 -15.589 1.00 95.75 105 TYR A O 1
ATOM 839 N N . CYS A 1 106 ? 5.484 -7.434 -16.126 1.00 95.06 106 CYS A N 1
ATOM 840 C CA . CYS A 1 106 ? 6.055 -8.223 -17.218 1.00 95.06 106 CYS A CA 1
ATOM 841 C C . CYS A 1 106 ? 6.575 -7.332 -18.354 1.00 95.06 106 CYS A C 1
ATOM 843 O O . CYS A 1 106 ? 7.692 -7.544 -18.822 1.00 95.06 106 CYS A O 1
ATOM 845 N N . GLU A 1 107 ? 5.810 -6.316 -18.755 1.00 93.62 107 GLU A N 1
ATOM 846 C CA . GLU A 1 107 ? 6.217 -5.329 -19.763 1.00 93.62 107 GLU A CA 1
ATOM 847 C C . GLU A 1 107 ? 7.477 -4.571 -19.333 1.00 93.62 107 GLU A C 1
ATOM 849 O O . GLU A 1 107 ? 8.429 -4.456 -20.102 1.00 93.62 107 GLU A O 1
ATOM 854 N N . SER A 1 108 ? 7.540 -4.137 -18.071 1.00 91.56 108 SER A N 1
ATOM 855 C CA . SER A 1 108 ? 8.729 -3.480 -17.514 1.00 91.56 108 SER A CA 1
ATOM 856 C C . SER A 1 108 ? 9.962 -4.391 -17.576 1.00 91.56 108 SER A C 1
ATOM 858 O O . SER A 1 108 ? 11.052 -3.943 -17.927 1.00 91.56 108 SER A O 1
ATOM 860 N N . CYS A 1 109 ? 9.805 -5.685 -17.271 1.00 89.44 109 CYS A N 1
ATOM 861 C CA . CYS A 1 109 ? 10.894 -6.657 -17.387 1.00 89.44 109 CYS A CA 1
ATOM 862 C C . CYS A 1 109 ? 11.320 -6.887 -18.844 1.00 89.44 109 CYS A C 1
ATOM 864 O O .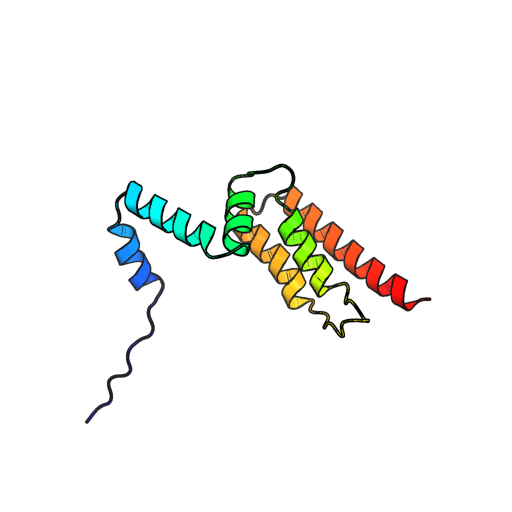 CYS A 1 109 ? 12.513 -6.993 -19.113 1.00 89.44 109 CYS A O 1
ATOM 866 N N . MET A 1 110 ? 10.369 -6.957 -19.778 1.00 87.94 110 MET A N 1
ATOM 867 C CA . MET A 1 110 ? 10.657 -7.096 -21.210 1.00 87.94 110 MET A CA 1
ATOM 868 C C . MET A 1 110 ? 11.443 -5.893 -21.739 1.00 87.94 110 MET A C 1
ATOM 870 O O . MET A 1 110 ? 12.440 -6.076 -22.432 1.00 87.94 110 MET A O 1
ATOM 874 N N . ASN A 1 111 ? 11.052 -4.676 -21.353 1.00 86.75 111 ASN A N 1
ATOM 875 C CA . ASN A 1 111 ? 11.742 -3.446 -21.746 1.00 86.75 111 ASN A CA 1
ATOM 876 C C . ASN A 1 111 ? 13.192 -3.412 -21.249 1.00 86.75 111 ASN A C 1
ATOM 878 O O . ASN A 1 111 ? 14.090 -3.054 -22.010 1.00 86.75 111 ASN A O 1
ATOM 882 N N . LEU A 1 112 ? 13.440 -3.849 -20.009 1.00 83.44 112 LEU A N 1
ATOM 883 C CA . LEU A 1 112 ? 14.797 -3.996 -19.481 1.00 83.44 112 LEU A CA 1
ATOM 884 C C . LEU A 1 112 ? 15.645 -4.933 -20.361 1.00 83.44 112 LEU A C 1
ATOM 886 O O . LEU A 1 112 ? 16.753 -4.569 -20.747 1.00 83.44 112 LEU A O 1
ATOM 890 N N . LEU A 1 113 ? 15.126 -6.118 -20.697 1.00 81.62 113 LEU A N 1
ATOM 891 C CA . LEU A 1 113 ? 15.845 -7.109 -21.511 1.00 81.62 113 LEU A CA 1
ATOM 892 C C . LEU A 1 113 ? 16.085 -6.623 -22.951 1.00 81.62 113 LEU A C 1
ATOM 894 O O . LEU A 1 113 ? 17.147 -6.877 -23.524 1.00 81.62 113 LEU A O 1
ATOM 898 N N . GLY A 1 114 ? 15.127 -5.887 -23.521 1.00 77.62 114 GLY A N 1
ATOM 899 C CA . GLY A 1 114 ? 15.274 -5.247 -24.829 1.00 77.62 114 GLY A CA 1
ATOM 900 C C . GLY A 1 114 ? 16.369 -4.180 -24.831 1.00 77.62 114 GLY A C 1
ATOM 901 O O . GLY A 1 114 ? 17.214 -4.187 -25.715 1.00 77.62 114 GLY A O 1
ATOM 902 N N . SER A 1 115 ? 16.430 -3.340 -23.792 1.00 66.25 115 SER A N 1
ATOM 903 C CA . SER A 1 115 ? 17.444 -2.278 -23.675 1.00 66.25 115 SER A CA 1
ATOM 904 C C . SER A 1 115 ? 18.886 -2.774 -23.493 1.00 66.25 115 SER A C 1
ATOM 906 O O . SER A 1 115 ? 19.817 -1.992 -23.632 1.00 66.25 115 SER A O 1
ATOM 908 N N . SER A 1 116 ? 19.081 -4.058 -23.175 1.00 57.59 116 SER A N 1
ATOM 909 C CA . SER A 1 116 ? 20.405 -4.698 -23.100 1.00 57.59 116 SER A CA 1
ATOM 910 C C . SER A 1 116 ? 20.858 -5.370 -24.404 1.00 57.59 116 SER A C 1
ATOM 912 O O . SER A 1 116 ? 21.912 -6.002 -24.416 1.00 57.59 116 SER A O 1
ATOM 914 N N . SER A 1 117 ? 20.047 -5.291 -25.466 1.00 56.06 117 SER A N 1
ATOM 915 C CA . SER A 1 117 ? 20.330 -5.897 -26.779 1.00 56.06 117 SER A CA 1
ATOM 916 C C . SER A 1 117 ? 20.805 -4.889 -27.841 1.00 56.06 117 SER A C 1
ATOM 918 O O . SER A 1 117 ? 21.099 -5.315 -28.957 1.00 56.06 117 SER A O 1
ATOM 920 N N . ASP A 1 118 ? 20.904 -3.604 -27.482 1.00 46.03 118 ASP A N 1
ATOM 921 C CA . ASP A 1 118 ? 21.520 -2.516 -28.263 1.00 46.03 118 ASP A CA 1
ATOM 922 C C . ASP A 1 118 ? 22.889 -2.136 -27.667 1.00 46.03 118 ASP A C 1
ATOM 924 O O . ASP A 1 118 ? 23.814 -1.815 -28.451 1.00 46.03 118 ASP A O 1
#

Secondary structure (DSSP, 8-state):
------PPP-HHHHHHHHHT--HHHHHHHHHHHHHH-HHHHHHHHHHHT-SS-SSHHHHHHHHHHHS--GGGTPPP-HHHHHHHHHHHHHHT--HHHHHHHHHHHHHHHHHHHHHT--

Sequence (118 aa):
MQKSSKKKPTWTDLKRHLADLDGPSLLALIQNLYAASKDNQAFLHARFALGEDVLEPYKTIIHRWVCPDVLRNQDISVVKAKKAISDYKKAAGRPEGLAELMVFYCESCMNLLGSSSD

Radius of gyration: 19.47 Å; chains: 1; bounding box: 39×22×68 Å

Foldseek 3Di:
DDDDDDDDDDPVNVVVVLVPDDPVRNVVVLVVVCVPDPLSVLLQCLLVVPDDDSLVVLLVQLLPQLPDPVVVVDHHDPPRNVVSLVSSCVSHVDPVSSVVSVVSNVVSNVVNVVVVVD

Organism: Acidithiobacillus caldus (strain SM-1) (NCBI:txid990288)

pLDDT: mean 89.66, std 12.29, range [41.0, 98.19]